Protein AF-A0A3D5EJG2-F1 (afdb_monomer_lite)

Foldseek 3Di:
DDDLVVVLVVVCVVLVVVLVVDDPVVSVVVVVVSCVVSLVVLLVVVVVVCVVVVHDDLQALVNALVVLVVVLVVQVVPHDVSSNSNSVVSSVVCVVVVRND

Radius of gyration: 16.75 Å; chains: 1; bounding box: 30×29×44 Å

Sequence (101 aa):
MKSISEQIAERWKHLSKSLGQTKSEYRDEQMDNELVSSAKKAMEEKLEIARQKGRGGWWTEDCQTEHLKKMLNEHVTKGDMRDVMNIAAMIYYRESAGIGE

pLDDT: mean 92.06, std 6.73, range [61.88, 98.31]

Structure (mmCIF, N/CA/C/O backbone):
data_AF-A0A3D5EJG2-F1
#
_entry.id   AF-A0A3D5EJG2-F1
#
loop_
_atom_site.group_PDB
_atom_site.id
_atom_site.type_symbol
_atom_site.label_atom_id
_atom_site.label_alt_id
_atom_site.label_comp_id
_atom_site.label_asym_id
_atom_site.label_entity_id
_atom_site.label_seq_id
_atom_site.pdbx_PDB_ins_code
_atom_site.Cartn_x
_atom_site.Cartn_y
_atom_site.Cartn_z
_atom_site.occupancy
_atom_site.B_iso_or_equiv
_atom_site.auth_seq_id
_atom_site.auth_comp_id
_atom_site.auth_asym_id
_atom_site.auth_atom_id
_atom_site.pdbx_PDB_model_num
ATOM 1 N N . MET A 1 1 ? 5.418 -15.569 13.999 1.00 77.81 1 MET A N 1
ATOM 2 C CA . MET A 1 1 ? 5.141 -14.120 14.128 1.00 77.81 1 MET A CA 1
ATOM 3 C C . MET A 1 1 ? 3.771 -13.875 13.514 1.00 77.81 1 MET A C 1
ATOM 5 O O . MET A 1 1 ? 3.503 -14.515 12.507 1.00 77.81 1 MET A O 1
ATOM 9 N N . LYS A 1 2 ? 2.895 -13.065 14.123 1.00 84.69 2 LYS A N 1
ATOM 10 C CA . LYS A 1 2 ? 1.554 -12.801 13.563 1.00 84.69 2 LYS A CA 1
ATOM 11 C C . LYS A 1 2 ? 1.673 -11.949 12.298 1.00 84.69 2 LYS A C 1
ATOM 13 O O . LYS A 1 2 ? 2.460 -11.002 12.295 1.00 84.69 2 LYS A O 1
ATOM 18 N N . SER A 1 3 ? 0.892 -12.262 11.272 1.00 88.56 3 SER A N 1
ATOM 19 C CA . SER A 1 3 ? 0.738 -11.435 10.070 1.00 88.56 3 SER A CA 1
ATOM 20 C C . SER A 1 3 ? 0.209 -10.041 10.422 1.00 88.56 3 SER A C 1
ATOM 22 O O . SER A 1 3 ? -0.435 -9.854 11.460 1.00 88.56 3 SER A O 1
ATOM 24 N N . ILE A 1 4 ? 0.439 -9.047 9.558 1.00 91.19 4 ILE A N 1
ATOM 25 C CA . ILE A 1 4 ? -0.071 -7.688 9.797 1.00 91.19 4 ILE A CA 1
ATOM 26 C C . ILE A 1 4 ? -1.604 -7.672 9.919 1.00 91.19 4 ILE A C 1
ATOM 28 O O . ILE A 1 4 ? -2.137 -6.995 10.795 1.00 91.19 4 ILE A O 1
ATOM 32 N N . SER A 1 5 ? -2.326 -8.475 9.131 1.00 89.44 5 SER A N 1
ATOM 33 C CA . SER A 1 5 ? -3.790 -8.586 9.232 1.00 89.44 5 SER A CA 1
ATOM 34 C C . SER A 1 5 ? -4.258 -9.107 10.595 1.00 89.44 5 SER A C 1
ATOM 36 O O . SER A 1 5 ? -5.231 -8.596 11.146 1.00 89.44 5 SER A O 1
ATOM 38 N N . GLU A 1 6 ? -3.553 -10.081 11.176 1.00 92.94 6 GLU A N 1
ATOM 39 C CA . GLU A 1 6 ? -3.854 -10.579 12.525 1.00 92.94 6 GLU A CA 1
ATOM 40 C C . GLU A 1 6 ? -3.566 -9.518 13.593 1.00 92.94 6 GLU A C 1
ATOM 42 O O . GLU A 1 6 ? -4.353 -9.354 14.525 1.00 92.94 6 GLU A O 1
ATOM 47 N N . GLN A 1 7 ? -2.479 -8.755 13.441 1.00 93.12 7 GLN A N 1
ATOM 48 C CA . GLN A 1 7 ? -2.154 -7.653 14.351 1.00 93.12 7 GLN A CA 1
ATOM 49 C C . GLN A 1 7 ? -3.229 -6.556 14.316 1.00 93.12 7 GLN A C 1
ATOM 51 O O . GLN A 1 7 ? -3.655 -6.088 15.372 1.00 93.12 7 GLN A O 1
ATOM 56 N N . ILE A 1 8 ? -3.715 -6.187 13.124 1.00 93.94 8 ILE A N 1
ATOM 57 C CA . ILE A 1 8 ? -4.822 -5.231 12.953 1.00 93.94 8 ILE A CA 1
ATOM 58 C C . ILE A 1 8 ? -6.086 -5.751 13.643 1.00 93.94 8 ILE A C 1
ATOM 60 O O . ILE A 1 8 ? -6.716 -5.022 14.411 1.00 93.94 8 ILE A O 1
ATOM 64 N N . ALA A 1 9 ? -6.441 -7.020 13.420 1.00 94.19 9 ALA A N 1
ATOM 65 C CA . ALA A 1 9 ? -7.630 -7.624 14.016 1.00 94.19 9 ALA A CA 1
ATOM 66 C C . ALA A 1 9 ? -7.578 -7.629 15.554 1.00 94.19 9 ALA A C 1
ATOM 68 O O . ALA A 1 9 ? -8.592 -7.396 16.213 1.00 94.19 9 ALA A O 1
ATOM 69 N N . GLU A 1 10 ? -6.408 -7.868 16.148 1.00 93.31 10 GLU A N 1
ATOM 70 C CA . GLU A 1 10 ? -6.226 -7.776 17.599 1.00 93.31 10 GLU A CA 1
ATOM 71 C C . GLU A 1 10 ? -6.323 -6.344 18.101 1.00 93.31 10 GLU A C 1
ATOM 73 O O . GLU A 1 10 ? -7.030 -6.075 19.074 1.00 93.31 10 GLU A O 1
ATOM 78 N N . ARG A 1 11 ? -5.670 -5.407 17.414 1.00 91.12 11 ARG A N 1
ATOM 79 C CA . ARG A 1 11 ? -5.693 -4.001 17.806 1.00 91.12 11 ARG A CA 1
ATOM 80 C C . ARG A 1 11 ? -7.095 -3.411 17.734 1.00 91.12 11 ARG A C 1
ATOM 82 O O . ARG A 1 11 ? -7.484 -2.677 18.640 1.00 91.12 11 ARG A O 1
ATOM 89 N N . TRP A 1 12 ? -7.883 -3.802 16.733 1.00 93.50 12 TRP A N 1
ATOM 90 C CA . TRP A 1 12 ? -9.284 -3.407 16.603 1.00 93.50 12 TRP A CA 1
ATOM 91 C C . TRP A 1 12 ? -10.122 -3.780 17.832 1.00 93.50 12 TRP A C 1
ATOM 93 O O . TRP A 1 12 ? -10.935 -2.972 18.284 1.00 93.50 12 TRP A O 1
ATOM 103 N N . LYS A 1 13 ? -9.899 -4.955 18.441 1.00 91.75 13 LYS A N 1
ATOM 104 C CA . LYS A 1 13 ? -10.618 -5.367 19.665 1.00 91.75 13 LYS A CA 1
ATOM 105 C C . LYS A 1 13 ? -10.383 -4.394 20.822 1.00 91.75 13 LYS A C 1
ATOM 107 O O . LYS A 1 13 ? -11.294 -4.131 21.602 1.00 91.75 13 LYS A O 1
ATOM 112 N N . HIS A 1 14 ? -9.174 -3.850 20.926 1.00 88.38 14 HIS A N 1
ATOM 113 C CA . HIS A 1 14 ? -8.834 -2.857 21.942 1.00 88.38 14 HIS A CA 1
ATOM 114 C C . HIS A 1 14 ? -9.347 -1.459 21.570 1.00 88.38 14 HIS A C 1
ATOM 116 O O . HIS A 1 14 ? -9.985 -0.805 22.395 1.00 88.38 14 HIS A O 1
ATOM 122 N N . LEU A 1 15 ? -9.128 -1.029 20.323 1.00 89.06 15 LEU A N 1
ATOM 123 C CA . LEU A 1 15 ? -9.512 0.295 19.827 1.00 89.06 15 LEU A CA 1
ATOM 124 C C . LEU A 1 15 ? -11.025 0.514 19.842 1.00 89.06 15 LEU A C 1
ATOM 126 O O . LEU A 1 15 ? -11.488 1.527 20.356 1.00 89.06 15 LEU A O 1
ATOM 130 N N . SER A 1 16 ? -11.807 -0.447 19.350 1.00 89.00 16 SER A N 1
ATOM 131 C CA . SER A 1 16 ? -13.276 -0.357 19.311 1.00 89.00 16 SER A CA 1
ATOM 132 C C . SER A 1 16 ? -13.896 -0.122 20.691 1.00 89.00 16 SER A C 1
ATOM 134 O O . SER A 1 16 ? -14.848 0.648 20.817 1.00 89.00 16 SER A O 1
ATOM 136 N N . LYS A 1 17 ? -13.310 -0.700 21.748 1.00 86.06 17 LYS A N 1
ATOM 137 C CA . LYS A 1 17 ? -13.735 -0.465 23.133 1.00 86.06 17 LYS A CA 1
ATOM 138 C C . LYS A 1 17 ? -13.437 0.965 23.595 1.00 86.06 17 LYS A C 1
ATOM 140 O O . LYS A 1 17 ? -14.284 1.570 24.248 1.00 86.06 17 LYS A O 1
ATOM 145 N N . SER A 1 18 ? -12.264 1.509 23.257 1.00 83.50 18 SER A N 1
ATOM 146 C CA . SER A 1 18 ? -11.900 2.889 23.615 1.00 83.50 18 SER A CA 1
ATOM 147 C C . SER A 1 18 ? -12.650 3.937 22.793 1.00 83.50 18 SER A C 1
ATOM 149 O O . SER A 1 18 ? -13.044 4.964 23.335 1.00 83.50 18 SER A O 1
ATOM 151 N N . LEU A 1 19 ? -12.917 3.665 21.510 1.00 85.00 19 LEU A N 1
ATOM 152 C CA . LEU A 1 19 ? -13.589 4.607 20.612 1.00 85.00 19 LEU A CA 1
ATOM 153 C C . LEU A 1 19 ? -14.984 4.969 21.116 1.00 85.00 19 LEU A C 1
ATOM 155 O O . LEU A 1 19 ? -15.375 6.123 21.007 1.00 85.00 19 LEU A O 1
ATOM 159 N N . GLY A 1 20 ? -15.708 4.035 21.742 1.00 75.94 20 GLY A N 1
ATOM 160 C CA . GLY A 1 20 ? -17.015 4.314 22.345 1.00 75.94 20 GLY A CA 1
ATOM 161 C C . GLY A 1 20 ? -16.992 5.392 23.440 1.00 75.94 20 GLY A C 1
ATOM 162 O O . GLY A 1 20 ? -18.027 6.000 23.704 1.00 75.94 20 GLY A O 1
ATOM 163 N N . GLN A 1 21 ? -15.827 5.659 24.038 1.00 79.88 21 GLN A N 1
ATOM 164 C CA . GLN A 1 21 ? -15.636 6.579 25.165 1.00 79.88 21 GLN A CA 1
ATOM 165 C C . GLN A 1 21 ? -15.018 7.928 24.749 1.00 79.88 21 GLN A C 1
ATOM 167 O O . GLN A 1 21 ? -15.123 8.904 25.488 1.00 79.88 21 GLN A O 1
ATOM 172 N N . THR A 1 22 ? -14.410 8.008 23.563 1.00 78.81 22 THR A N 1
ATOM 173 C CA . THR A 1 22 ? -13.794 9.228 23.009 1.00 78.81 22 THR A CA 1
ATOM 174 C C . THR A 1 22 ? -14.856 10.162 22.408 1.00 78.81 22 THR A C 1
ATOM 176 O O . THR A 1 22 ? -15.850 9.680 21.862 1.00 78.81 22 THR A O 1
ATOM 179 N N . LYS A 1 23 ? -14.676 11.494 22.450 1.00 81.31 23 LYS A N 1
ATOM 180 C CA . LYS A 1 23 ? -15.544 12.428 21.693 1.00 81.31 23 LYS A CA 1
ATOM 181 C C . LYS A 1 23 ? -15.395 12.205 20.183 1.00 81.31 23 LYS A C 1
ATOM 183 O O . LYS A 1 23 ? -14.306 11.878 19.726 1.00 81.31 23 LYS A O 1
ATOM 188 N N . SER A 1 24 ? -16.476 12.410 19.428 1.00 77.88 24 SER A N 1
ATOM 189 C CA . SER A 1 24 ? -16.543 12.104 17.988 1.00 77.88 24 SER A CA 1
ATOM 190 C C . SER A 1 24 ? -15.415 12.743 17.176 1.00 77.88 24 SER A C 1
ATOM 192 O O . SER A 1 24 ? -14.804 12.055 16.371 1.00 77.88 24 SER A O 1
ATOM 194 N N . GLU A 1 25 ? -15.093 14.012 17.439 1.00 79.75 25 GLU A N 1
ATOM 195 C CA . GLU A 1 25 ? -14.067 14.771 16.708 1.00 79.75 25 GLU A CA 1
ATOM 196 C C . GLU A 1 25 ? -12.656 14.155 16.762 1.00 79.75 25 GLU A C 1
ATOM 198 O O . GLU A 1 25 ? -11.905 14.290 15.806 1.00 79.75 25 GLU A O 1
ATOM 203 N N . TYR A 1 26 ? -12.307 13.424 17.829 1.00 84.56 26 TYR A N 1
ATOM 204 C CA . TYR A 1 26 ? -11.001 12.755 17.943 1.00 84.56 26 TYR A CA 1
ATOM 205 C C . TYR A 1 26 ? -11.032 11.299 17.462 1.00 84.56 26 TYR A C 1
ATOM 207 O O . TYR A 1 26 ? -9.979 10.676 17.341 1.00 84.56 26 TYR A O 1
ATOM 215 N N . ARG A 1 27 ? -12.220 10.721 17.221 1.00 88.25 27 ARG A N 1
ATOM 216 C CA . ARG A 1 27 ? -12.336 9.334 16.737 1.00 88.25 27 ARG A CA 1
ATOM 217 C C . ARG A 1 27 ? -11.823 9.221 15.311 1.00 88.25 27 ARG A C 1
ATOM 219 O O . ARG A 1 27 ? -11.089 8.282 15.027 1.00 88.25 27 ARG A O 1
ATOM 226 N N . ASP A 1 28 ? -12.189 10.174 14.462 1.00 89.25 28 ASP A N 1
ATOM 227 C CA . ASP A 1 28 ? -11.828 10.158 13.045 1.00 89.25 28 ASP A CA 1
ATOM 228 C C . ASP A 1 28 ? -10.313 10.313 12.883 1.00 89.25 28 ASP A C 1
ATOM 230 O O . ASP A 1 28 ? -9.673 9.439 12.307 1.00 89.25 28 ASP A O 1
ATOM 234 N N . GLU A 1 29 ? -9.705 11.310 13.536 1.00 90.44 29 GLU A N 1
ATOM 235 C CA . GLU A 1 29 ? -8.245 11.487 13.535 1.00 90.44 29 GLU A CA 1
ATOM 236 C C . GLU A 1 29 ? -7.508 10.253 14.090 1.00 90.44 29 GLU A C 1
AT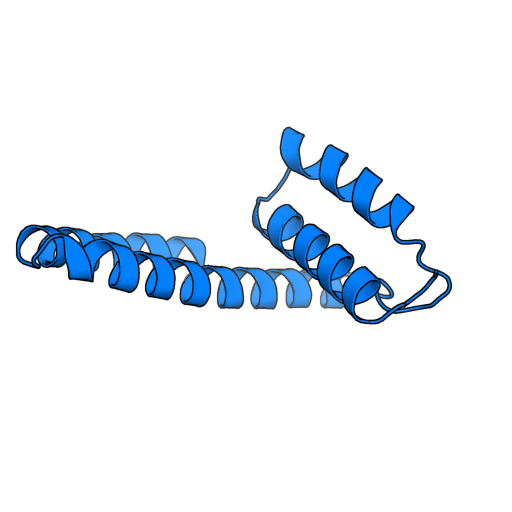OM 238 O O . GLU A 1 29 ? -6.502 9.801 13.535 1.00 90.44 29 GLU A O 1
ATOM 243 N N . GLN A 1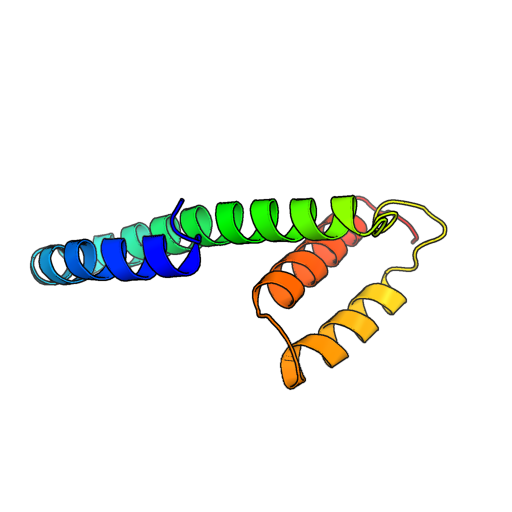 30 ? -7.999 9.668 15.188 1.00 90.50 30 GLN A N 1
ATOM 244 C CA . GLN A 1 30 ? -7.412 8.451 15.749 1.00 90.50 30 GLN A CA 1
ATOM 245 C C . GLN A 1 30 ? -7.487 7.278 14.758 1.00 90.50 30 GLN A C 1
ATOM 247 O O . GLN A 1 30 ? -6.536 6.497 14.660 1.00 90.50 30 GLN A O 1
ATOM 252 N N . MET A 1 31 ? -8.598 7.146 14.032 1.00 92.38 31 MET A N 1
ATOM 253 C CA . MET A 1 31 ? -8.804 6.068 13.068 1.00 92.38 31 MET A CA 1
ATOM 254 C C . MET A 1 31 ? -8.023 6.269 11.772 1.00 92.38 31 MET A C 1
ATOM 256 O O . MET A 1 31 ? -7.480 5.290 11.262 1.00 92.38 31 MET A O 1
ATOM 260 N N . ASP A 1 32 ? -7.881 7.502 11.293 1.00 94.06 32 ASP A N 1
ATOM 261 C CA . ASP A 1 32 ? -7.021 7.832 10.156 1.00 94.06 32 ASP A CA 1
ATOM 262 C C . ASP A 1 32 ? -5.558 7.497 10.467 1.00 94.06 32 ASP A C 1
ATOM 264 O O . ASP A 1 32 ? -4.869 6.840 9.680 1.00 94.06 32 ASP A O 1
ATOM 268 N N . ASN A 1 33 ? -5.091 7.856 11.667 1.00 93.62 33 ASN A N 1
ATOM 269 C CA . ASN A 1 33 ? -3.747 7.515 12.130 1.00 93.62 33 ASN A CA 1
ATOM 270 C C . ASN A 1 33 ? -3.531 5.996 12.230 1.00 93.62 33 ASN A C 1
ATOM 272 O O . ASN A 1 33 ? -2.479 5.486 11.825 1.00 93.62 33 ASN A O 1
ATOM 276 N N . GLU A 1 34 ? -4.515 5.254 12.748 1.00 94.19 34 GLU A N 1
ATOM 277 C CA . GLU A 1 34 ? -4.442 3.792 12.797 1.00 94.19 34 GLU A CA 1
ATOM 278 C C . GLU A 1 34 ? -4.409 3.183 11.390 1.00 94.19 34 GLU A C 1
ATOM 280 O O . GLU A 1 34 ? -3.582 2.305 11.127 1.00 94.19 34 GLU A O 1
ATOM 285 N N . LEU A 1 35 ? -5.262 3.672 10.483 1.00 95.69 35 LEU A N 1
ATOM 286 C CA . LEU A 1 35 ? -5.324 3.239 9.090 1.00 95.69 35 LEU A CA 1
ATOM 287 C C . LEU A 1 35 ? -3.966 3.413 8.408 1.00 95.69 35 LEU A C 1
ATOM 289 O O . LEU A 1 35 ? -3.423 2.440 7.889 1.00 95.69 35 LEU A O 1
ATOM 293 N N . VAL A 1 36 ? -3.391 4.618 8.447 1.00 97.38 36 VAL A N 1
ATOM 294 C CA . VAL A 1 36 ? -2.109 4.922 7.791 1.00 97.38 36 VAL A CA 1
ATOM 295 C C . VAL A 1 36 ? -0.971 4.094 8.393 1.00 97.38 36 VAL A C 1
ATOM 297 O O . VAL A 1 36 ? -0.165 3.518 7.657 1.00 97.38 36 VAL A O 1
ATOM 300 N N . SER A 1 37 ? -0.914 3.975 9.724 1.00 96.00 37 SER A N 1
ATOM 301 C CA . SER A 1 37 ? 0.118 3.186 10.410 1.00 96.00 37 SER A CA 1
ATOM 302 C C . SER A 1 37 ? 0.070 1.707 10.014 1.00 96.00 37 SER A C 1
ATOM 304 O O . SER A 1 37 ? 1.102 1.095 9.721 1.00 96.00 37 SER A O 1
ATOM 306 N N . SER A 1 38 ? -1.132 1.135 9.980 1.00 96.31 38 SER A N 1
ATOM 307 C CA . SER A 1 38 ? -1.348 -0.269 9.642 1.00 96.31 38 SER A CA 1
ATOM 308 C C . SER A 1 38 ? -1.146 -0.546 8.149 1.00 96.31 38 SER A C 1
ATOM 310 O O . SER A 1 38 ? -0.488 -1.528 7.794 1.00 96.31 38 SER A O 1
ATOM 312 N N . ALA A 1 39 ? -1.626 0.343 7.275 1.00 97.25 39 ALA A N 1
ATOM 313 C CA . ALA A 1 39 ? -1.430 0.262 5.829 1.00 97.25 39 ALA A CA 1
ATOM 314 C C . ALA A 1 39 ? 0.056 0.290 5.460 1.00 97.25 39 ALA A C 1
ATOM 316 O O . ALA A 1 39 ? 0.510 -0.584 4.721 1.00 97.25 39 ALA A O 1
ATOM 317 N N . LYS A 1 40 ? 0.833 1.213 6.047 1.00 97.62 40 LYS A N 1
ATOM 318 C CA . LYS A 1 40 ? 2.286 1.298 5.842 1.00 97.62 40 LYS A CA 1
ATOM 319 C C . LYS A 1 40 ? 2.976 -0.045 6.097 1.00 97.62 40 LYS A C 1
ATOM 321 O O . LYS A 1 40 ? 3.687 -0.540 5.228 1.00 97.62 40 LYS A O 1
ATOM 326 N N . LYS A 1 41 ? 2.731 -0.665 7.255 1.00 96.81 41 LYS A N 1
ATOM 327 C CA . LYS A 1 41 ? 3.354 -1.954 7.606 1.00 96.81 41 LYS A CA 1
ATOM 328 C C . LYS A 1 41 ? 2.948 -3.070 6.642 1.00 96.81 41 LYS A C 1
ATOM 330 O O . LYS A 1 41 ? 3.780 -3.882 6.245 1.00 96.81 41 LYS A O 1
ATOM 335 N N . ALA A 1 42 ? 1.672 -3.109 6.255 1.00 96.81 42 ALA A N 1
ATOM 336 C CA . ALA A 1 42 ? 1.156 -4.105 5.320 1.00 96.81 42 ALA A CA 1
ATOM 337 C C . ALA A 1 42 ? 1.777 -3.954 3.919 1.00 96.81 42 ALA A C 1
ATOM 339 O O . ALA A 1 42 ? 2.093 -4.950 3.264 1.00 96.81 42 ALA A O 1
ATOM 340 N N . MET A 1 43 ? 1.963 -2.712 3.470 1.00 97.69 43 MET A N 1
ATOM 341 C CA . MET A 1 43 ? 2.647 -2.376 2.223 1.00 97.69 43 MET A CA 1
ATOM 342 C C . MET A 1 43 ? 4.117 -2.804 2.264 1.00 97.69 43 MET A C 1
ATOM 344 O O . MET A 1 43 ? 4.563 -3.489 1.344 1.00 97.69 43 MET A O 1
ATOM 348 N N . GLU A 1 44 ? 4.840 -2.475 3.340 1.00 97.12 44 GLU A N 1
ATOM 349 C CA . GLU A 1 44 ? 6.247 -2.849 3.553 1.00 97.12 44 GLU A CA 1
ATOM 350 C C . GLU A 1 44 ? 6.452 -4.371 3.502 1.00 97.12 44 GLU A C 1
ATOM 352 O O . GLU A 1 44 ? 7.281 -4.850 2.724 1.00 97.12 44 GLU A O 1
ATOM 357 N N . GLU A 1 45 ? 5.652 -5.139 4.251 1.00 95.62 45 GLU A N 1
ATOM 358 C CA . GLU A 1 45 ? 5.685 -6.611 4.245 1.00 95.62 45 GLU A CA 1
ATOM 359 C C . GLU A 1 45 ? 5.449 -7.170 2.834 1.00 95.62 45 GLU A C 1
ATOM 361 O O . GLU A 1 45 ? 6.160 -8.060 2.359 1.00 95.62 45 GLU A O 1
ATOM 366 N N . LYS A 1 46 ? 4.456 -6.631 2.121 1.00 95.50 46 LYS A N 1
ATOM 367 C CA . LYS A 1 46 ? 4.109 -7.102 0.781 1.00 95.50 46 LYS A CA 1
ATOM 368 C C . LYS A 1 46 ? 5.199 -6.783 -0.246 1.00 95.50 46 LYS A C 1
ATOM 370 O O . LYS A 1 46 ? 5.503 -7.634 -1.086 1.00 95.50 46 LYS A O 1
ATOM 375 N N . LEU A 1 47 ? 5.806 -5.599 -0.168 1.00 97.19 47 LEU A N 1
ATOM 376 C CA . LEU A 1 47 ? 6.942 -5.216 -1.007 1.00 97.19 47 LEU A CA 1
ATOM 377 C C . LEU A 1 47 ? 8.164 -6.092 -0.725 1.00 97.19 47 LEU A C 1
ATOM 379 O O . LEU A 1 47 ? 8.860 -6.471 -1.662 1.00 97.19 47 LEU A O 1
ATOM 383 N N . GLU A 1 48 ? 8.410 -6.460 0.533 1.00 96.88 48 GLU A N 1
ATOM 384 C CA . GLU A 1 48 ? 9.470 -7.403 0.893 1.00 96.88 48 GLU A CA 1
ATOM 385 C C . GLU A 1 48 ? 9.274 -8.765 0.222 1.00 96.88 48 GLU A C 1
ATOM 387 O O . GLU A 1 48 ? 10.170 -9.255 -0.469 1.00 96.88 48 GLU A O 1
ATOM 392 N N . ILE A 1 49 ? 8.073 -9.337 0.339 1.00 95.44 49 ILE A N 1
ATOM 393 C CA . ILE A 1 49 ? 7.722 -10.602 -0.318 1.00 95.44 49 ILE A CA 1
ATOM 394 C C . ILE A 1 49 ? 7.871 -10.484 -1.843 1.00 95.44 49 ILE A C 1
ATOM 396 O O . ILE A 1 49 ? 8.323 -11.422 -2.500 1.00 95.44 49 ILE A O 1
ATOM 400 N N . ALA A 1 50 ? 7.491 -9.347 -2.432 1.00 96.06 50 ALA A N 1
ATOM 401 C CA . ALA A 1 50 ? 7.652 -9.107 -3.862 1.00 96.06 50 ALA A CA 1
ATOM 402 C C . ALA A 1 50 ? 9.137 -9.082 -4.273 1.00 96.06 50 ALA A C 1
ATOM 404 O O . A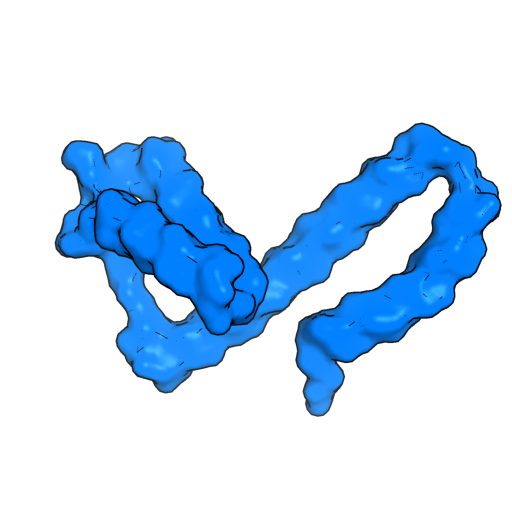LA A 1 50 ? 9.498 -9.761 -5.237 1.00 96.06 50 ALA A O 1
ATOM 405 N N . ARG A 1 51 ? 10.000 -8.395 -3.508 1.00 97.62 51 ARG A N 1
ATOM 406 C CA . ARG A 1 51 ? 11.456 -8.366 -3.738 1.00 97.62 51 ARG A CA 1
ATOM 407 C C . ARG A 1 51 ? 12.074 -9.760 -3.658 1.00 97.62 51 ARG A C 1
ATOM 409 O O . ARG A 1 51 ? 12.851 -10.127 -4.533 1.00 97.62 51 ARG A O 1
ATOM 416 N N . GLN A 1 52 ? 11.684 -10.567 -2.671 1.00 97.81 52 GLN A N 1
ATOM 417 C CA . GLN A 1 52 ? 12.146 -11.958 -2.536 1.00 97.81 52 GLN A CA 1
ATOM 418 C C . GLN A 1 52 ? 11.747 -12.835 -3.735 1.00 97.81 52 GLN A C 1
ATOM 420 O O . GLN A 1 52 ? 12.439 -13.793 -4.063 1.00 97.81 52 GLN A O 1
ATOM 425 N N . LYS A 1 53 ? 10.654 -12.488 -4.424 1.00 96.81 53 LYS A N 1
ATOM 426 C CA . LYS A 1 53 ? 10.204 -13.135 -5.668 1.00 96.81 53 LYS A CA 1
ATOM 427 C C . LYS A 1 53 ? 10.849 -12.546 -6.930 1.00 96.81 53 LYS A C 1
ATOM 429 O O . LYS A 1 53 ? 10.380 -12.834 -8.028 1.00 96.81 53 LYS A O 1
ATOM 434 N N . GLY A 1 54 ? 11.863 -11.691 -6.789 1.00 97.31 54 GLY A N 1
ATOM 435 C CA . GLY A 1 54 ? 12.540 -11.029 -7.906 1.00 97.31 54 GLY A CA 1
ATOM 436 C C . GLY A 1 54 ? 11.708 -9.942 -8.593 1.00 97.31 54 GLY A C 1
ATOM 437 O O . GLY A 1 54 ? 12.032 -9.543 -9.707 1.00 97.31 54 GLY A O 1
ATOM 438 N N . ARG A 1 55 ? 10.624 -9.464 -7.968 1.00 95.56 55 ARG A N 1
ATOM 439 C CA . ARG A 1 55 ? 9.793 -8.383 -8.517 1.00 95.56 55 ARG A CA 1
ATOM 440 C C . ARG A 1 55 ? 10.326 -7.029 -8.051 1.00 95.56 55 ARG A C 1
ATOM 442 O O . ARG A 1 55 ? 10.626 -6.846 -6.872 1.00 95.56 55 ARG A O 1
ATOM 449 N N . GLY A 1 56 ? 10.396 -6.069 -8.968 1.00 94.44 56 GLY A N 1
ATOM 450 C CA . GLY A 1 56 ? 10.907 -4.722 -8.724 1.00 94.44 56 GLY A CA 1
ATOM 451 C C . GLY A 1 56 ? 10.829 -3.863 -9.985 1.00 94.44 56 GLY A C 1
ATOM 452 O O . GLY A 1 56 ? 10.080 -4.188 -10.900 1.00 94.44 56 GLY A O 1
ATOM 453 N N . GLY A 1 57 ? 11.594 -2.771 -10.027 1.00 95.88 57 GLY A N 1
ATOM 454 C CA . GLY A 1 57 ? 11.755 -1.954 -11.237 1.00 95.88 57 GLY A CA 1
ATOM 455 C C . GLY A 1 57 ? 10.631 -0.955 -11.524 1.00 95.88 57 GLY A C 1
ATOM 456 O O . GLY A 1 57 ? 10.707 -0.237 -12.507 1.00 95.88 57 GLY A O 1
ATOM 457 N N . TRP A 1 58 ? 9.621 -0.835 -10.657 1.00 96.12 58 TRP A N 1
ATOM 458 C CA . TRP A 1 58 ? 8.540 0.148 -10.833 1.00 96.12 58 TRP A CA 1
ATOM 459 C C . TRP A 1 58 ? 9.038 1.602 -10.918 1.00 96.12 58 TRP A C 1
ATOM 461 O O . TRP A 1 58 ? 8.328 2.457 -11.429 1.00 96.12 58 TRP A O 1
ATOM 471 N N . TRP A 1 59 ? 10.235 1.890 -10.403 1.00 95.56 59 TRP A N 1
ATOM 472 C CA . TRP A 1 59 ? 10.848 3.218 -10.354 1.00 95.56 59 TRP A CA 1
ATOM 473 C C . TRP A 1 59 ? 11.742 3.535 -11.565 1.00 95.56 59 TRP A C 1
ATOM 475 O O . TRP A 1 59 ? 12.252 4.647 -11.646 1.00 95.56 59 TRP A O 1
ATOM 485 N N . THR A 1 60 ? 11.969 2.591 -12.487 1.00 94.94 60 THR A N 1
ATOM 486 C CA . THR A 1 60 ? 12.834 2.819 -13.659 1.00 94.94 60 THR A CA 1
ATOM 487 C C . THR A 1 60 ? 12.097 3.575 -14.767 1.00 94.94 60 THR A C 1
ATOM 489 O O . THR A 1 60 ? 10.863 3.578 -14.810 1.00 94.94 60 THR A O 1
ATOM 492 N N . GLU A 1 61 ? 12.844 4.187 -15.689 1.00 89.44 61 GLU A N 1
ATOM 493 C CA . GLU A 1 61 ? 12.283 4.844 -16.885 1.00 89.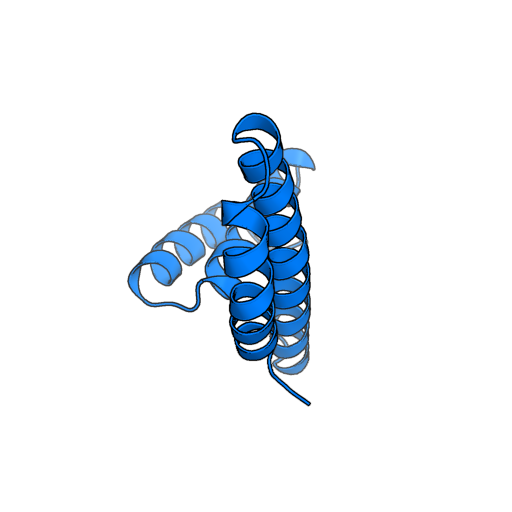44 61 GLU A CA 1
ATOM 494 C C . GLU A 1 61 ? 11.608 3.841 -17.836 1.00 89.44 61 GLU A C 1
ATOM 496 O O . GLU A 1 61 ? 10.589 4.149 -18.449 1.00 89.44 61 GLU A O 1
ATOM 501 N N . ASP A 1 62 ? 12.109 2.603 -17.887 1.00 89.62 62 ASP A N 1
ATOM 502 C CA . ASP A 1 62 ? 11.527 1.533 -18.706 1.00 89.62 62 ASP A CA 1
ATOM 503 C C . ASP A 1 62 ? 10.113 1.132 -18.249 1.00 89.62 62 ASP A C 1
ATOM 505 O O . ASP A 1 62 ? 9.311 0.618 -19.033 1.00 89.62 62 ASP A O 1
ATOM 509 N N . CYS A 1 63 ? 9.782 1.353 -16.973 1.00 92.88 63 CYS A N 1
ATOM 510 C CA . CYS A 1 63 ? 8.441 1.118 -16.462 1.00 92.88 63 CYS A CA 1
ATOM 511 C C . CYS A 1 63 ? 7.541 2.300 -16.826 1.00 92.88 63 CYS A C 1
ATOM 513 O O . CYS A 1 63 ? 7.758 3.411 -16.364 1.00 92.88 63 CYS A O 1
ATOM 515 N N . GLN A 1 64 ? 6.500 2.062 -17.620 1.00 93.25 64 GLN A N 1
ATOM 516 C CA . GLN A 1 64 ? 5.539 3.100 -17.997 1.00 93.25 64 GLN A CA 1
ATOM 517 C C . GLN A 1 64 ? 4.441 3.239 -16.937 1.00 93.25 64 GLN A C 1
ATOM 519 O O . GLN A 1 64 ? 3.857 2.238 -16.514 1.00 93.25 64 GLN A O 1
ATOM 524 N N . THR A 1 65 ? 4.090 4.468 -16.550 1.00 95.06 65 THR A N 1
ATOM 525 C CA . THR A 1 65 ? 3.033 4.723 -15.550 1.00 95.06 65 THR A CA 1
ATOM 526 C C . THR A 1 65 ? 1.682 4.121 -15.972 1.00 95.06 65 THR A C 1
ATOM 528 O O . THR A 1 65 ? 0.962 3.557 -15.145 1.00 95.06 65 THR A O 1
ATOM 531 N N . GLU A 1 66 ? 1.373 4.110 -17.271 1.00 95.00 66 GLU A N 1
ATOM 532 C CA . GLU A 1 66 ? 0.167 3.465 -17.814 1.00 95.00 66 GLU A CA 1
ATOM 533 C C . GLU A 1 66 ? 0.139 1.941 -17.605 1.00 95.00 66 GLU A C 1
ATOM 535 O O . GLU A 1 66 ? -0.928 1.353 -17.405 1.00 95.00 66 GLU A O 1
ATOM 540 N N . HIS A 1 67 ? 1.304 1.283 -17.565 1.00 95.06 67 HIS A N 1
ATOM 541 C CA . HIS A 1 67 ? 1.377 -0.136 -17.218 1.00 95.06 67 HIS A CA 1
ATOM 542 C C . HIS A 1 67 ? 0.918 -0.372 -15.773 1.00 95.06 67 HIS A C 1
ATOM 544 O O . HIS A 1 67 ? 0.127 -1.281 -15.518 1.00 95.06 67 HIS A O 1
ATOM 550 N N . LEU A 1 68 ? 1.343 0.483 -14.837 1.00 96.38 68 LEU A N 1
ATOM 551 C CA . LEU A 1 68 ? 0.918 0.405 -13.439 1.00 96.38 68 LEU A CA 1
ATOM 552 C C . LEU A 1 68 ? -0.581 0.691 -13.282 1.00 96.38 68 LEU A C 1
ATOM 554 O O . LEU A 1 68 ? -1.253 -0.026 -12.544 1.00 96.38 68 LEU A O 1
ATOM 558 N N . LYS A 1 69 ? -1.141 1.666 -14.012 1.00 96.25 69 LYS A N 1
ATOM 559 C CA . LYS A 1 69 ? -2.595 1.936 -14.013 1.00 96.25 69 LYS A CA 1
ATOM 560 C C . LYS A 1 69 ? -3.398 0.734 -14.510 1.00 96.25 69 LYS A C 1
ATOM 562 O O . LYS A 1 69 ? -4.409 0.366 -13.908 1.00 96.25 69 LYS A O 1
ATOM 567 N N . LYS A 1 70 ? -2.923 0.057 -15.560 1.00 95.25 70 LYS A N 1
ATOM 568 C CA . LYS A 1 70 ? -3.527 -1.200 -16.022 1.00 95.25 70 LYS A CA 1
ATOM 569 C C . LYS A 1 70 ? -3.450 -2.288 -14.946 1.00 95.25 70 LYS A C 1
ATOM 571 O O . LYS A 1 70 ? -4.467 -2.912 -14.647 1.00 95.25 70 LYS A O 1
ATOM 576 N N . MET A 1 71 ? -2.280 -2.477 -14.329 1.00 94.75 71 MET A N 1
ATOM 577 C CA . MET A 1 71 ? -2.114 -3.430 -13.226 1.00 94.75 71 MET A CA 1
ATOM 578 C C . MET A 1 71 ? -3.052 -3.117 -12.054 1.00 94.75 71 MET A C 1
ATOM 580 O O . MET A 1 71 ? -3.622 -4.043 -11.478 1.00 94.75 71 MET A O 1
ATOM 584 N N . LEU A 1 72 ? -3.248 -1.838 -11.716 1.00 96.56 72 LEU A N 1
ATOM 585 C CA . LEU A 1 72 ? -4.155 -1.408 -10.653 1.00 96.56 72 LEU A CA 1
ATOM 586 C C . LEU A 1 72 ? -5.587 -1.876 -10.934 1.00 96.56 72 LEU A C 1
ATOM 588 O O . LEU A 1 72 ? -6.190 -2.539 -10.091 1.00 96.56 72 LEU A O 1
ATOM 592 N N . ASN A 1 73 ? -6.097 -1.614 -12.141 1.00 94.88 73 ASN A N 1
ATOM 593 C CA . ASN A 1 73 ? -7.439 -2.035 -12.558 1.00 94.88 73 ASN A CA 1
ATOM 594 C C . ASN A 1 73 ? -7.628 -3.561 -12.473 1.00 94.88 73 ASN A C 1
ATOM 596 O O . ASN A 1 73 ? -8.677 -4.048 -12.044 1.00 94.88 73 ASN A O 1
ATOM 600 N N . GLU A 1 74 ? -6.601 -4.331 -12.837 1.00 92.75 74 GLU A N 1
ATOM 601 C CA . GLU A 1 74 ? -6.629 -5.792 -12.735 1.00 92.75 74 GLU A CA 1
ATOM 602 C C . GLU A 1 74 ? -6.661 -6.282 -11.276 1.00 92.75 74 GLU A C 1
ATOM 604 O O . GLU A 1 74 ? -7.361 -7.250 -10.974 1.00 92.75 74 GLU A O 1
ATOM 609 N N . HIS A 1 75 ? -5.939 -5.619 -10.366 1.00 93.50 75 HIS A N 1
ATOM 610 C CA . HIS A 1 75 ? -5.835 -6.033 -8.962 1.00 93.50 75 HIS A CA 1
ATOM 611 C C . HIS A 1 75 ? -7.027 -5.597 -8.109 1.00 93.50 75 HIS A C 1
ATOM 613 O O . HIS A 1 75 ? -7.387 -6.323 -7.186 1.00 93.50 75 HIS A O 1
ATOM 619 N N . VAL A 1 76 ? -7.686 -4.479 -8.430 1.00 94.50 76 VAL A N 1
ATOM 620 C CA . VAL A 1 76 ? -8.891 -4.033 -7.705 1.00 94.50 76 VAL A CA 1
ATOM 621 C C . VAL A 1 76 ? -9.994 -5.095 -7.746 1.00 94.50 76 VAL A C 1
ATOM 623 O O . VAL A 1 76 ? -10.662 -5.330 -6.745 1.00 94.50 76 VAL A O 1
ATOM 626 N N . THR A 1 77 ? -10.169 -5.776 -8.881 1.00 87.06 77 THR A N 1
ATOM 627 C CA . THR A 1 77 ? -11.253 -6.759 -9.062 1.00 87.06 77 THR A CA 1
ATOM 628 C C . THR A 1 77 ? -10.910 -8.168 -8.576 1.00 87.06 77 THR A C 1
ATOM 630 O O . THR A 1 77 ? -11.814 -8.953 -8.299 1.00 87.06 77 THR A O 1
ATOM 633 N N . LYS A 1 78 ? -9.621 -8.515 -8.483 1.00 73.44 78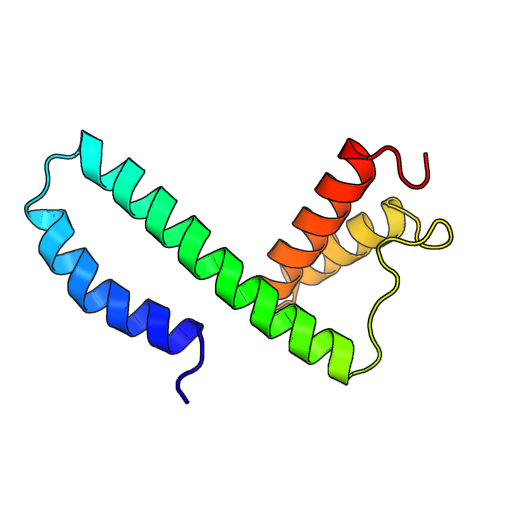 LYS A N 1
ATOM 634 C CA . LYS A 1 78 ? -9.159 -9.905 -8.298 1.00 73.44 78 LYS A CA 1
ATOM 635 C C . LYS A 1 78 ? -8.303 -10.128 -7.051 1.00 73.44 78 LYS A C 1
ATOM 637 O O . LYS A 1 78 ? -7.985 -11.274 -6.743 1.00 73.44 78 LYS A O 1
ATOM 642 N N . GLY A 1 79 ? -7.829 -9.060 -6.414 1.00 78.25 79 GLY A N 1
ATOM 643 C CA . GLY A 1 79 ? -6.530 -9.088 -5.750 1.00 78.25 79 GLY A CA 1
ATOM 644 C C . GLY A 1 79 ? -6.505 -8.815 -4.252 1.00 78.25 79 GLY A C 1
ATOM 645 O O . GLY A 1 79 ? -7.502 -8.567 -3.579 1.00 78.25 79 GLY A O 1
ATOM 646 N N . ASP A 1 80 ? -5.278 -8.858 -3.748 1.00 91.12 80 ASP A N 1
ATOM 647 C CA . ASP A 1 80 ? -4.878 -8.455 -2.407 1.00 91.12 80 ASP A CA 1
ATOM 648 C C . ASP A 1 80 ? -4.849 -6.921 -2.332 1.00 91.12 80 ASP A C 1
ATOM 650 O O . ASP A 1 80 ? -4.118 -6.275 -3.084 1.00 91.12 80 ASP A O 1
ATOM 654 N N . MET A 1 81 ? -5.609 -6.316 -1.416 1.00 94.94 81 MET A N 1
ATOM 655 C CA . MET A 1 81 ? -5.649 -4.852 -1.279 1.00 94.94 81 MET A CA 1
ATOM 656 C C . MET A 1 81 ? -4.289 -4.244 -0.904 1.00 94.94 81 MET A C 1
ATOM 658 O O . MET A 1 81 ? -4.066 -3.060 -1.139 1.00 94.94 81 MET A O 1
ATOM 662 N N . ARG A 1 82 ? -3.333 -5.039 -0.403 1.00 95.44 82 ARG A N 1
ATOM 663 C CA . ARG A 1 82 ? -1.941 -4.591 -0.234 1.00 95.44 82 ARG A CA 1
ATOM 664 C C . ARG A 1 82 ? -1.246 -4.348 -1.571 1.00 95.44 82 ARG A C 1
ATOM 666 O O . ARG A 1 82 ? -0.438 -3.431 -1.666 1.00 95.44 82 ARG A O 1
ATOM 673 N N . ASP A 1 83 ? -1.562 -5.140 -2.598 1.00 95.94 83 ASP A N 1
ATOM 674 C CA . ASP A 1 83 ? -1.084 -4.887 -3.961 1.00 95.94 83 ASP A CA 1
ATOM 675 C C . ASP A 1 83 ? -1.732 -3.618 -4.523 1.00 95.94 83 ASP A C 1
ATOM 677 O O . ASP A 1 83 ? -1.029 -2.783 -5.081 1.00 95.94 83 ASP A O 1
ATOM 681 N N . VAL A 1 84 ? -3.035 -3.415 -4.296 1.00 97.50 84 VAL A N 1
ATOM 682 C CA . VAL A 1 84 ? -3.741 -2.188 -4.710 1.00 97.50 84 VAL A CA 1
ATOM 683 C C . VAL A 1 84 ? -3.111 -0.944 -4.072 1.00 97.50 84 VAL A C 1
ATOM 685 O O . VAL A 1 84 ? -2.769 -0.009 -4.792 1.00 97.50 84 VAL A O 1
ATOM 688 N N . MET A 1 85 ? -2.877 -0.951 -2.752 1.00 97.88 85 MET A N 1
ATOM 689 C CA . MET A 1 85 ? -2.204 0.154 -2.052 1.00 97.88 85 MET A CA 1
ATOM 690 C C . MET A 1 85 ? -0.801 0.422 -2.610 1.00 97.88 85 MET A C 1
ATOM 692 O O . MET A 1 85 ? -0.449 1.569 -2.869 1.00 97.88 85 MET A O 1
ATOM 696 N N . ASN A 1 86 ? -0.004 -0.628 -2.830 1.00 98.25 86 ASN A N 1
ATOM 697 C CA . ASN A 1 86 ? 1.347 -0.487 -3.368 1.00 98.25 86 ASN A CA 1
ATOM 698 C C . ASN A 1 86 ? 1.355 0.055 -4.798 1.00 98.25 86 ASN A C 1
ATOM 700 O O . ASN A 1 86 ? 2.119 0.971 -5.082 1.00 98.25 86 ASN A O 1
ATOM 704 N N . ILE A 1 87 ? 0.509 -0.464 -5.689 1.00 97.81 87 ILE A N 1
ATOM 705 C CA . ILE A 1 87 ? 0.453 -0.000 -7.081 1.00 97.81 87 ILE A CA 1
ATOM 706 C C . ILE A 1 87 ? -0.026 1.457 -7.134 1.00 97.81 87 ILE A C 1
ATOM 708 O O . ILE A 1 87 ? 0.583 2.267 -7.830 1.00 97.81 87 ILE A O 1
ATOM 712 N N . ALA A 1 88 ? -1.058 1.816 -6.364 1.00 98.06 88 ALA A N 1
ATOM 713 C CA . ALA A 1 88 ? -1.526 3.198 -6.275 1.00 98.06 88 ALA A CA 1
ATOM 714 C C . ALA A 1 88 ? -0.426 4.144 -5.760 1.00 98.06 88 ALA A C 1
ATOM 716 O O . ALA A 1 88 ? -0.203 5.203 -6.343 1.00 98.06 88 ALA A O 1
ATOM 717 N N . ALA A 1 89 ? 0.314 3.739 -4.722 1.00 98.31 89 ALA A N 1
ATOM 718 C CA . ALA A 1 89 ? 1.432 4.518 -4.193 1.00 98.31 89 ALA A CA 1
ATOM 719 C C . ALA A 1 89 ? 2.586 4.667 -5.201 1.00 98.31 89 ALA A C 1
ATOM 721 O O . ALA A 1 89 ? 3.176 5.741 -5.289 1.00 98.31 89 ALA A O 1
ATOM 722 N N . MET A 1 90 ? 2.892 3.628 -5.988 1.00 98.00 90 MET A N 1
ATOM 723 C CA . MET A 1 90 ? 3.895 3.700 -7.059 1.00 98.00 90 MET A CA 1
ATOM 724 C C . MET A 1 90 ? 3.488 4.699 -8.147 1.00 98.00 90 MET A C 1
ATOM 726 O O . MET A 1 90 ? 4.321 5.498 -8.565 1.00 98.00 90 MET A O 1
ATOM 730 N N . ILE A 1 91 ? 2.221 4.681 -8.581 1.00 97.75 91 ILE A N 1
ATOM 731 C CA . ILE A 1 91 ? 1.689 5.635 -9.570 1.00 97.75 91 ILE A CA 1
ATOM 732 C C . ILE A 1 91 ? 1.820 7.061 -9.037 1.00 97.75 91 ILE A C 1
ATOM 734 O O . ILE A 1 91 ? 2.460 7.888 -9.680 1.00 97.75 91 ILE A O 1
ATOM 738 N N . TYR A 1 92 ? 1.297 7.316 -7.832 1.00 97.94 92 TYR A N 1
ATOM 739 C CA . TYR A 1 92 ? 1.370 8.633 -7.200 1.00 97.94 92 TYR A CA 1
ATOM 740 C C . TYR A 1 92 ? 2.812 9.137 -7.091 1.00 97.94 92 TYR A C 1
ATOM 742 O O . TYR A 1 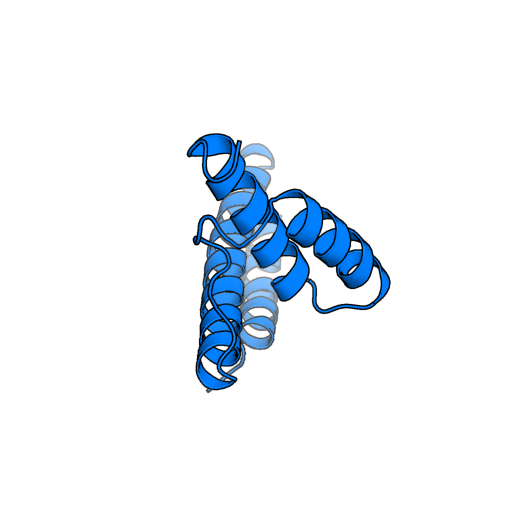92 ? 3.089 10.290 -7.414 1.00 97.94 92 TYR A O 1
ATOM 750 N N . TYR A 1 93 ? 3.741 8.273 -6.665 1.00 97.69 93 TYR A N 1
ATOM 751 C CA . TYR A 1 93 ? 5.150 8.637 -6.546 1.00 97.69 93 TYR A CA 1
ATOM 752 C C . TYR A 1 93 ? 5.748 9.028 -7.897 1.00 97.69 93 TYR A C 1
ATOM 754 O O . TYR A 1 93 ? 6.415 10.052 -7.989 1.00 97.69 93 TYR A O 1
ATOM 762 N N . ARG A 1 94 ? 5.502 8.233 -8.945 1.00 96.25 94 ARG A N 1
ATOM 763 C CA . ARG A 1 94 ? 6.039 8.499 -10.285 1.00 96.25 94 ARG A CA 1
ATOM 764 C C . ARG A 1 94 ? 5.500 9.791 -10.879 1.00 96.25 94 ARG A C 1
ATOM 766 O O . ARG A 1 94 ? 6.298 10.585 -11.357 1.00 96.25 94 ARG A O 1
ATOM 773 N N . GLU A 1 95 ? 4.189 10.009 -10.809 1.00 95.38 95 GLU A N 1
ATOM 774 C CA . GLU A 1 95 ? 3.550 11.236 -11.304 1.00 95.38 95 GLU A CA 1
ATOM 775 C C . GLU A 1 95 ? 4.042 12.461 -10.517 1.00 95.38 95 GLU A C 1
ATOM 777 O O . GLU A 1 95 ? 4.400 13.474 -11.103 1.00 95.38 95 GLU A O 1
ATOM 782 N N . SER A 1 96 ? 4.173 12.349 -9.191 1.00 96.69 96 SER A N 1
ATOM 783 C CA . SER A 1 96 ? 4.692 13.444 -8.354 1.00 96.69 96 SER A CA 1
ATOM 784 C C . SER A 1 96 ? 6.169 13.755 -8.610 1.00 96.69 96 SER A C 1
ATOM 786 O O . SER A 1 96 ? 6.609 14.881 -8.388 1.00 96.69 96 SER A O 1
ATOM 788 N N . ALA A 1 97 ? 6.949 12.753 -9.020 1.00 95.56 97 ALA A N 1
ATOM 789 C CA . ALA A 1 97 ? 8.381 12.874 -9.269 1.00 95.56 97 ALA A CA 1
ATOM 790 C C . ALA A 1 97 ? 8.731 13.138 -10.746 1.00 95.56 97 ALA A C 1
ATOM 792 O O . ALA A 1 97 ? 9.910 13.319 -11.043 1.00 95.56 97 ALA A O 1
ATOM 793 N N . GLY A 1 98 ? 7.754 13.140 -11.662 1.00 92.38 98 GLY A N 1
ATOM 794 C CA . GLY A 1 98 ? 7.987 13.289 -13.104 1.00 92.38 98 GLY A CA 1
ATOM 795 C C . GLY A 1 98 ? 8.748 12.114 -13.736 1.00 92.38 98 GLY A C 1
ATOM 796 O O . GLY A 1 98 ? 9.526 12.307 -14.666 1.00 92.38 98 GLY A O 1
ATOM 797 N N . ILE A 1 99 ? 8.593 10.891 -13.212 1.00 91.81 99 ILE A N 1
ATOM 798 C CA . ILE A 1 99 ? 9.291 9.706 -13.740 1.00 91.81 99 ILE A CA 1
ATOM 799 C C . ILE A 1 99 ? 8.495 9.117 -14.909 1.00 91.81 99 ILE A C 1
ATOM 801 O O . ILE A 1 99 ? 7.417 8.542 -14.713 1.00 91.81 99 ILE A O 1
ATOM 805 N N . GLY A 1 100 ? 9.082 9.155 -16.106 1.00 72.69 100 GLY A N 1
ATOM 806 C CA . GLY A 1 100 ? 8.486 8.593 -17.321 1.00 72.69 100 GLY A CA 1
ATOM 807 C C . GLY A 1 100 ? 7.299 9.397 -17.859 1.00 72.69 100 GLY A C 1
ATOM 808 O O . GLY A 1 100 ? 6.353 8.786 -18.356 1.00 72.69 100 GLY A O 1
ATOM 809 N N . GLU A 1 101 ? 7.340 10.725 -17.701 1.00 61.88 101 GLU A N 1
ATOM 810 C CA . GLU A 1 101 ? 6.631 11.669 -18.583 1.00 61.88 101 GLU A CA 1
ATOM 811 C C . GLU A 1 101 ? 7.318 11.775 -19.952 1.00 61.88 101 GLU A C 1
ATOM 813 O O . GLU A 1 101 ? 8.564 11.642 -20.003 1.00 61.88 101 GLU A O 1
#

Secondary structure (DSSP, 8-state):
---HHHHHHHHHHHHHHHHTTS-HHHHHHHHHHHHHHHHHHHHHHHHHHHHHTT---TTSTTS-HHHHHHHHHHHHHHS-HHHHHHHHHHHHHHHHHTTT-